Protein AF-A0A7Z8LAJ0-F1 (afdb_monomer)

Sequence (89 aa):
MHRRELLKGLLALPLMLPVAGLLSACAPLVSPRAHDPGNGRPWRCTHCGHLTRSLEDISEHRCPRCGRRRLRNISEEEMTERLARAEAE

pLDDT: mean 78.17, std 17.29, range [43.0, 96.38]

Foldseek 3Di:
DDDDDDDDDPPPPPPPDPPPPDPPCQDDQEHPAQPPCVQAFWKAFPPRGRIDGHVVCCPPCQHSRPRDNRIDTDDPVVSVVSVVVVVVD

Radius of gyration: 25.31 Å; Cα contacts (8 Å, |Δi|>4): 106; chains: 1; bounding box: 63×66×39 Å

Solvent-accessible surface area (backbone atoms only — not comparable to full-atom values): 5699 Å² total; per-residue (Å²): 141,78,85,87,86,78,89,88,77,88,73,79,71,79,81,78,71,81,81,83,73,78,82,73,79,62,49,62,56,61,39,93,47,45,82,45,69,88,52,42,67,41,31,35,21,80,80,81,60,34,32,34,12,54,63,86,56,40,86,71,33,29,27,80,55,78,68,44,75,38,46,40,80,54,51,72,67,60,48,51,57,48,50,58,52,64,73,74,111

Secondary structure (DSSP, 8-state):
-------------------------PPPSB-TTTT-GGG-S-EEETTT--EE--SGGGTTSB-TTT--B-EEE--HHHHHHHHHHHH--

Mean predicted aligned error: 12.85 Å

Structure (mmCIF, N/CA/C/O backbone):
data_AF-A0A7Z8LAJ0-F1
#
_entry.id   AF-A0A7Z8LAJ0-F1
#
loop_
_atom_site.group_PDB
_atom_site.id
_atom_site.type_symbol
_atom_site.label_atom_id
_atom_site.label_alt_id
_atom_site.label_comp_id
_atom_site.label_asym_id
_atom_site.label_entity_id
_atom_site.label_seq_id
_atom_site.pdbx_PDB_ins_code
_atom_site.Cartn_x
_atom_site.Cartn_y
_atom_site.Cartn_z
_atom_site.occupancy
_atom_site.B_iso_or_equiv
_atom_site.auth_seq_id
_atom_site.auth_comp_id
_atom_site.auth_asym_id
_atom_site.auth_atom_id
_atom_site.pdbx_PDB_model_num
ATOM 1 N N . MET A 1 1 ? -53.509 -51.950 -27.123 1.00 43.00 1 MET A N 1
ATOM 2 C CA . MET A 1 1 ? -52.681 -53.139 -26.799 1.00 43.00 1 MET A CA 1
ATOM 3 C C . MET A 1 1 ? -51.565 -53.163 -27.834 1.00 43.00 1 MET A C 1
ATOM 5 O O . MET A 1 1 ? -51.904 -53.138 -29.000 1.00 43.00 1 MET A O 1
ATOM 9 N N . HIS A 1 2 ? -50.286 -52.944 -27.541 1.00 43.06 2 HIS A N 1
ATOM 10 C CA . HIS A 1 2 ? -49.348 -53.680 -26.684 1.00 43.06 2 HIS A CA 1
ATOM 11 C C . HIS A 1 2 ? -48.293 -52.686 -26.144 1.00 43.06 2 HIS A C 1
ATOM 13 O O . HIS A 1 2 ? -47.802 -51.857 -26.895 1.00 43.06 2 HIS A O 1
ATOM 19 N N . ARG A 1 3 ? -48.094 -52.568 -24.822 1.00 45.62 3 ARG A N 1
ATOM 20 C CA . ARG A 1 3 ? -47.044 -53.266 -24.039 1.00 45.62 3 ARG A CA 1
ATOM 21 C C . ARG A 1 3 ? -45.645 -53.061 -24.649 1.00 45.62 3 ARG A C 1
ATOM 23 O O . ARG A 1 3 ? -45.344 -53.647 -25.671 1.00 45.62 3 ARG A O 1
ATOM 30 N N . ARG A 1 4 ? -44.883 -52.103 -24.107 1.00 51.00 4 ARG A N 1
ATOM 31 C CA . ARG A 1 4 ? -43.833 -52.309 -23.080 1.00 51.00 4 ARG A CA 1
ATOM 32 C C . ARG A 1 4 ? -42.557 -52.900 -23.682 1.00 51.00 4 ARG A C 1
ATOM 34 O O . ARG A 1 4 ? -42.458 -54.106 -23.747 1.00 51.00 4 ARG A O 1
ATOM 41 N N . GLU A 1 5 ? -41.578 -52.046 -23.949 1.00 55.12 5 GLU A N 1
ATOM 42 C CA . GLU A 1 5 ? -40.149 -52.387 -23.912 1.00 55.12 5 GLU A CA 1
ATOM 43 C C . GLU A 1 5 ? -39.463 -51.174 -23.249 1.00 55.12 5 GLU A C 1
ATOM 45 O O . GLU A 1 5 ? -39.395 -50.094 -23.825 1.00 55.12 5 GLU A O 1
ATOM 50 N N . LEU A 1 6 ? -39.393 -51.135 -21.917 1.00 57.53 6 LEU A N 1
ATOM 51 C CA . LEU A 1 6 ? -38.295 -51.660 -21.096 1.00 57.53 6 LEU A CA 1
ATOM 52 C C . LEU A 1 6 ? -36.973 -50.910 -21.307 1.00 57.53 6 LEU A C 1
ATOM 54 O O . LEU A 1 6 ? -36.217 -51.168 -22.232 1.00 57.53 6 LEU A O 1
ATOM 58 N N . LEU A 1 7 ? -36.729 -50.003 -20.354 1.00 51.72 7 LEU A N 1
ATOM 59 C CA . LEU A 1 7 ? -35.458 -49.735 -19.680 1.00 51.72 7 LEU A CA 1
ATOM 60 C C . LEU A 1 7 ? -34.172 -50.026 -20.470 1.00 51.72 7 LEU A C 1
ATOM 62 O O . LEU A 1 7 ? -33.777 -51.183 -20.590 1.00 51.72 7 LEU A O 1
ATOM 66 N N . LYS A 1 8 ? -33.405 -48.967 -20.752 1.00 46.22 8 LYS A N 1
ATOM 67 C CA . LYS A 1 8 ? -32.017 -48.795 -20.268 1.00 46.22 8 LYS A CA 1
ATOM 68 C C . LYS A 1 8 ? -31.448 -47.498 -20.830 1.00 46.22 8 LYS A C 1
ATOM 70 O O . LYS A 1 8 ? -31.085 -47.404 -21.992 1.00 46.22 8 LYS A O 1
ATOM 75 N N . GLY A 1 9 ? -31.376 -46.495 -19.971 1.00 46.00 9 GLY A N 1
ATOM 76 C CA . GLY A 1 9 ? -30.794 -45.201 -20.291 1.00 46.00 9 GLY A CA 1
ATOM 77 C C . GLY A 1 9 ? -30.678 -44.367 -19.029 1.00 46.00 9 GLY A C 1
ATOM 78 O O . GLY A 1 9 ? -31.227 -43.276 -18.960 1.00 46.00 9 GLY A O 1
ATOM 79 N N . LEU A 1 10 ? -30.030 -44.930 -18.004 1.00 59.88 10 LEU A N 1
ATOM 80 C CA . LEU A 1 10 ? -29.511 -44.193 -16.853 1.00 59.88 10 LEU A CA 1
ATOM 81 C C . LEU A 1 10 ? -28.449 -43.209 -17.366 1.00 59.88 10 LEU A C 1
ATOM 83 O O . LEU A 1 10 ? -27.251 -43.450 -17.257 1.00 59.88 10 LEU A O 1
ATOM 87 N N . LEU A 1 11 ? -28.892 -42.108 -17.966 1.00 51.66 11 LEU A N 1
ATOM 88 C CA . LEU A 1 11 ? -28.076 -40.916 -18.115 1.00 51.66 11 LEU A CA 1
ATOM 89 C C . LEU A 1 11 ? -28.077 -40.245 -16.745 1.00 51.66 11 LEU A C 1
ATOM 91 O O . LEU A 1 11 ? -28.933 -39.424 -16.424 1.00 51.66 11 LEU A O 1
ATOM 95 N N . ALA A 1 12 ? -27.138 -40.688 -15.910 1.00 55.66 12 ALA A N 1
ATOM 96 C CA . ALA A 1 12 ? -26.706 -39.964 -14.732 1.00 55.66 12 ALA A CA 1
ATOM 97 C C . ALA A 1 12 ? -26.182 -38.605 -15.205 1.00 55.66 12 ALA A C 1
ATOM 99 O O . ALA A 1 12 ? -25.026 -38.466 -15.592 1.00 55.66 12 ALA A O 1
ATOM 100 N N . LEU A 1 13 ? -27.076 -37.621 -15.248 1.00 56.84 13 LEU A N 1
ATOM 101 C CA . LEU A 1 13 ? -26.723 -36.225 -15.421 1.00 56.84 13 LEU A CA 1
ATOM 102 C C . LEU A 1 13 ? -25.973 -35.835 -14.141 1.00 56.84 13 LEU A C 1
ATOM 104 O O . LEU A 1 13 ? -26.595 -35.846 -13.073 1.00 56.84 13 LEU A O 1
ATOM 108 N N . PRO A 1 14 ? -24.658 -35.552 -14.175 1.00 53.69 14 PRO A N 1
ATOM 109 C CA . PRO A 1 14 ? -24.021 -34.996 -13.002 1.00 53.69 14 PRO A CA 1
ATOM 110 C C . PRO A 1 14 ? -24.685 -33.641 -12.775 1.00 53.69 14 PRO A C 1
ATOM 112 O O . PRO A 1 14 ? -24.620 -32.749 -13.623 1.00 53.69 14 PRO A O 1
ATOM 115 N N . LEU A 1 15 ? -25.385 -33.524 -11.648 1.00 57.72 15 LEU A N 1
ATOM 116 C CA . LEU A 1 15 ? -25.854 -32.260 -11.117 1.00 57.72 15 LEU A CA 1
ATOM 117 C C . LEU A 1 15 ? -24.593 -31.406 -10.931 1.00 57.72 15 LEU A C 1
ATOM 119 O O . LEU A 1 15 ? -23.860 -31.570 -9.958 1.00 57.72 15 LEU A O 1
ATOM 123 N N . MET A 1 16 ? -24.281 -30.568 -11.917 1.00 61.47 16 MET A N 1
ATOM 124 C CA . MET A 1 16 ? -23.253 -29.543 -11.805 1.00 61.47 16 MET A CA 1
ATOM 125 C C . MET A 1 16 ? -23.768 -28.550 -10.769 1.00 61.47 16 MET A C 1
ATOM 127 O O . MET A 1 16 ? -24.472 -27.599 -11.103 1.00 61.47 16 MET A O 1
ATOM 131 N N . LEU A 1 17 ? -23.486 -28.822 -9.492 1.00 62.28 17 LEU A N 1
ATOM 132 C CA . LEU A 1 17 ? -23.620 -27.829 -8.441 1.00 62.28 17 LEU A CA 1
ATOM 133 C C . LEU A 1 17 ? -22.772 -26.629 -8.881 1.00 62.28 17 LEU A C 1
ATOM 135 O O . LEU A 1 17 ? -21.561 -26.797 -9.052 1.00 62.28 17 LEU A O 1
ATOM 139 N N . PRO A 1 18 ? -23.342 -25.425 -9.050 1.00 55.78 18 PRO A N 1
ATOM 140 C CA . PRO A 1 18 ? -22.518 -24.242 -9.135 1.00 55.78 18 PRO A CA 1
ATOM 141 C C . PRO A 1 18 ? -21.902 -24.066 -7.748 1.00 55.78 18 PRO A C 1
ATOM 143 O O . PRO A 1 18 ? -22.517 -23.519 -6.835 1.00 55.78 18 PRO A O 1
ATOM 146 N N . VAL A 1 19 ? -20.674 -24.554 -7.574 1.00 59.91 19 VAL A N 1
ATOM 147 C CA . VAL A 1 19 ? -19.812 -24.211 -6.439 1.00 59.91 19 VAL A CA 1
ATOM 148 C C . VAL A 1 19 ? -19.336 -22.768 -6.651 1.00 59.91 19 VAL A C 1
ATOM 150 O O . VAL A 1 19 ? -18.158 -22.485 -6.803 1.00 59.91 19 VAL A O 1
ATOM 153 N N . ALA A 1 20 ? -20.284 -21.836 -6.730 1.00 57.06 20 ALA A N 1
ATOM 154 C CA . ALA A 1 20 ? -20.053 -20.397 -6.770 1.00 57.06 20 ALA A CA 1
ATOM 155 C C . ALA A 1 20 ? -20.200 -19.809 -5.356 1.00 57.06 20 ALA A C 1
ATOM 157 O O . ALA A 1 20 ? -20.698 -18.703 -5.168 1.00 57.06 20 ALA A O 1
ATOM 158 N N . GLY A 1 21 ? -19.816 -20.582 -4.339 1.00 54.16 21 GLY A N 1
ATOM 159 C CA . GLY A 1 21 ? -19.820 -20.171 -2.945 1.00 54.16 21 GLY A CA 1
ATOM 160 C C . GLY A 1 21 ? -18.397 -20.174 -2.404 1.00 54.16 21 GLY A C 1
ATOM 161 O O . GLY A 1 21 ? -17.745 -21.210 -2.438 1.00 54.16 21 GLY A O 1
ATOM 162 N N . LEU A 1 22 ? -17.980 -19.033 -1.841 1.00 53.00 22 LEU A N 1
ATOM 163 C CA . LEU A 1 22 ? -16.799 -18.828 -0.981 1.00 53.00 22 LEU A CA 1
ATOM 164 C C . LEU A 1 22 ? -15.490 -18.338 -1.629 1.00 53.00 22 LEU A C 1
ATOM 166 O O . LEU A 1 22 ? -14.420 -18.553 -1.063 1.00 53.00 22 LEU A O 1
ATOM 170 N N . LEU A 1 23 ? -15.531 -17.544 -2.702 1.00 52.59 23 LEU A N 1
ATOM 171 C CA . LEU A 1 23 ? -14.457 -16.557 -2.888 1.00 52.59 23 LEU A CA 1
ATOM 172 C C . LEU A 1 23 ? -14.719 -15.409 -1.906 1.00 52.59 23 LEU A C 1
ATOM 174 O O . LEU A 1 23 ? -15.351 -14.412 -2.244 1.00 52.59 23 LEU A O 1
ATOM 178 N N . SER A 1 24 ? -14.298 -15.596 -0.649 1.00 52.84 24 SER A N 1
ATOM 179 C CA . SER A 1 24 ? -14.161 -14.500 0.312 1.00 52.84 24 SER A CA 1
ATOM 180 C C . SER A 1 24 ? -13.328 -13.429 -0.381 1.00 52.84 24 SER A C 1
ATOM 182 O O . SER A 1 24 ? -12.151 -13.654 -0.658 1.00 52.84 24 SER A O 1
ATOM 184 N N . ALA A 1 25 ? -13.977 -12.335 -0.782 1.00 56.62 25 ALA A N 1
ATOM 185 C CA . ALA A 1 25 ? -13.383 -11.289 -1.596 1.00 56.62 25 ALA A CA 1
ATOM 186 C C . ALA A 1 25 ? -12.328 -10.547 -0.768 1.00 56.62 25 ALA A C 1
ATOM 188 O O . ALA A 1 25 ? -12.569 -9.472 -0.224 1.00 56.62 25 ALA A O 1
ATOM 189 N N . CYS A 1 26 ? -11.148 -11.148 -0.622 1.00 68.12 26 CYS A N 1
ATOM 190 C CA . CYS A 1 26 ? -9.980 -10.443 -0.145 1.00 68.12 26 CYS A CA 1
ATOM 191 C C . CYS A 1 26 ? -9.741 -9.287 -1.116 1.00 68.12 26 CYS A C 1
ATOM 193 O O . CYS A 1 26 ? -9.591 -9.513 -2.318 1.00 68.12 26 CYS A O 1
ATOM 195 N N . ALA A 1 27 ? -9.704 -8.055 -0.605 1.00 76.38 27 ALA A N 1
ATOM 196 C CA . ALA A 1 27 ? -9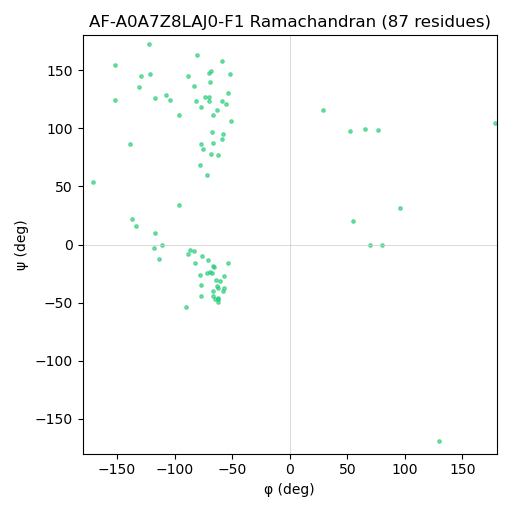.364 -6.898 -1.422 1.00 76.38 27 ALA A CA 1
ATOM 197 C C . ALA A 1 27 ? -8.038 -7.147 -2.178 1.00 76.38 27 ALA A C 1
ATOM 199 O O . ALA A 1 27 ? -7.146 -7.833 -1.649 1.00 76.38 27 ALA A O 1
ATOM 200 N N . PRO A 1 28 ? -7.878 -6.615 -3.402 1.00 85.69 28 PRO A N 1
ATOM 201 C CA . PRO A 1 28 ? -6.683 -6.838 -4.212 1.00 85.69 28 PRO A CA 1
ATOM 202 C C . PRO A 1 28 ? -5.413 -6.355 -3.500 1.00 85.69 28 PRO A C 1
ATOM 204 O O . PRO A 1 28 ? -5.457 -5.562 -2.556 1.00 85.69 28 PRO A O 1
ATOM 207 N N . LEU A 1 29 ? -4.255 -6.887 -3.903 1.00 90.31 29 LEU A N 1
ATOM 208 C CA . LEU A 1 29 ? -2.982 -6.509 -3.282 1.00 90.31 29 LEU A CA 1
ATOM 209 C C . LEU A 1 29 ? -2.671 -5.044 -3.596 1.00 90.31 29 LEU A C 1
ATOM 211 O O . LEU A 1 29 ? -2.264 -4.299 -2.713 1.00 90.31 29 LEU A O 1
ATOM 215 N N . VAL A 1 30 ? -2.956 -4.623 -4.821 1.00 92.81 30 VAL A N 1
ATOM 216 C CA . VAL A 1 30 ? -2.851 -3.240 -5.271 1.00 92.81 30 VAL A CA 1
ATOM 217 C C . VAL A 1 30 ? -4.257 -2.653 -5.343 1.00 92.81 30 VAL A C 1
ATOM 219 O O . VAL A 1 30 ? -5.138 -3.237 -5.974 1.00 92.81 30 VAL A O 1
ATOM 222 N N . SER A 1 31 ? -4.508 -1.536 -4.657 1.00 90.69 31 SER A N 1
ATOM 223 C CA . SER A 1 31 ? -5.793 -0.849 -4.789 1.00 90.69 31 SER A CA 1
ATOM 224 C C . SER A 1 31 ? -5.903 -0.199 -6.177 1.00 90.69 31 SER A C 1
ATOM 226 O O . SER A 1 31 ? -4.899 0.275 -6.703 1.00 90.69 31 SER A O 1
ATOM 228 N N . PRO A 1 32 ? -7.101 -0.096 -6.779 1.00 88.75 32 PRO A N 1
ATOM 229 C CA . PRO A 1 32 ? -7.260 0.534 -8.097 1.00 88.75 32 PRO A CA 1
ATOM 230 C C . PRO A 1 32 ? -6.743 1.979 -8.155 1.00 88.75 32 PRO A C 1
ATOM 232 O O . PRO A 1 32 ? -6.325 2.467 -9.197 1.00 88.75 32 PRO A O 1
ATOM 235 N N . ARG A 1 33 ? -6.743 2.664 -7.007 1.00 88.44 33 ARG A N 1
ATOM 236 C CA . ARG A 1 33 ? -6.282 4.048 -6.857 1.00 88.44 33 ARG A CA 1
ATOM 237 C C . ARG A 1 33 ? -4.781 4.173 -6.593 1.00 88.44 33 ARG A C 1
ATOM 239 O O . ARG A 1 33 ? -4.278 5.287 -6.508 1.00 88.44 33 ARG A O 1
ATOM 246 N N . ALA A 1 34 ? -4.070 3.059 -6.428 1.00 91.50 34 ALA A N 1
ATOM 247 C CA . ALA A 1 34 ? -2.656 3.029 -6.068 1.00 91.50 34 ALA A CA 1
ATOM 248 C C . ALA A 1 34 ? -1.740 3.650 -7.140 1.00 91.50 34 ALA A C 1
ATOM 250 O O . ALA A 1 34 ? -0.710 4.229 -6.793 1.00 91.50 34 ALA A O 1
ATOM 251 N N . HIS A 1 35 ? -2.124 3.557 -8.416 1.00 91.31 35 HIS A N 1
ATOM 252 C CA . HIS A 1 35 ? -1.316 4.033 -9.543 1.00 91.31 35 HIS A CA 1
ATOM 253 C C . HIS A 1 35 ? -1.375 5.551 -9.746 1.00 91.31 35 HIS A C 1
ATOM 255 O O . HIS A 1 35 ? -0.428 6.126 -10.269 1.00 91.31 35 HIS A O 1
ATOM 261 N N . ASP A 1 36 ? -2.456 6.207 -9.324 1.00 90.62 36 ASP A N 1
ATOM 262 C CA . ASP A 1 36 ? -2.657 7.637 -9.563 1.00 90.62 36 ASP A CA 1
ATOM 263 C C . ASP A 1 36 ? -2.198 8.460 -8.343 1.00 90.62 36 ASP A C 1
ATOM 265 O O . ASP A 1 36 ? -2.839 8.401 -7.284 1.00 90.62 36 ASP A O 1
ATOM 269 N N . PRO A 1 37 ? -1.104 9.239 -8.462 1.00 87.88 37 PRO A N 1
ATOM 270 C CA . PRO A 1 37 ? -0.573 10.041 -7.366 1.00 87.88 37 PRO A CA 1
ATOM 271 C C . PRO A 1 37 ? -1.494 11.180 -6.913 1.00 87.88 37 PRO A C 1
ATOM 273 O O . PRO A 1 37 ? -1.373 11.640 -5.778 1.00 87.88 37 PRO A O 1
ATOM 276 N N . GLY A 1 38 ? -2.457 11.595 -7.739 1.00 88.69 38 GLY A N 1
ATOM 277 C CA . GLY A 1 38 ? -3.484 12.572 -7.385 1.00 88.69 38 GLY A CA 1
ATOM 278 C C . GLY A 1 38 ? -4.464 12.076 -6.318 1.00 88.69 38 GLY A C 1
ATOM 279 O O . GLY A 1 38 ? -5.087 12.890 -5.639 1.00 88.69 38 GLY A O 1
ATOM 280 N N . ASN A 1 39 ? -4.556 10.759 -6.094 1.00 87.75 39 ASN A N 1
ATOM 281 C CA . ASN A 1 39 ? -5.440 10.176 -5.077 1.00 87.75 39 ASN A CA 1
ATOM 282 C C . ASN A 1 39 ? -4.929 10.322 -3.637 1.00 87.75 39 ASN A C 1
ATOM 284 O O . ASN A 1 39 ? -5.671 10.027 -2.699 1.00 87.75 39 ASN A O 1
ATOM 288 N N . GLY A 1 40 ? -3.681 10.758 -3.451 1.00 88.94 40 GLY A N 1
ATOM 289 C CA . GLY A 1 40 ? -3.105 11.009 -2.138 1.00 88.94 40 GLY A CA 1
ATOM 290 C C . GLY A 1 40 ? -1.750 10.348 -1.919 1.00 88.94 40 GLY A C 1
ATOM 291 O O . GLY A 1 40 ? -1.088 9.845 -2.832 1.00 88.94 40 GLY A O 1
ATOM 292 N N . ARG A 1 41 ? -1.327 10.375 -0.652 1.00 90.94 41 ARG A N 1
ATOM 293 C CA . ARG A 1 41 ? -0.030 9.844 -0.220 1.00 90.94 41 ARG A CA 1
ATOM 294 C C . ARG A 1 41 ? 0.004 8.317 -0.340 1.00 90.94 41 ARG A C 1
ATOM 296 O O . ARG A 1 41 ? -1.027 7.687 -0.120 1.00 90.94 41 ARG A O 1
ATOM 303 N N . PRO A 1 42 ? 1.165 7.701 -0.600 1.00 93.88 42 PRO A N 1
ATOM 304 C CA . PRO A 1 42 ? 1.260 6.265 -0.777 1.00 93.88 42 PRO A CA 1
ATOM 305 C C . PRO A 1 42 ? 1.368 5.555 0.573 1.00 93.88 42 PRO A C 1
ATOM 307 O O . PRO A 1 42 ? 2.095 5.962 1.485 1.00 93.88 42 PRO A O 1
ATOM 310 N N . TRP A 1 43 ? 0.627 4.464 0.699 1.00 93.44 43 TRP A N 1
ATOM 311 C CA . TRP A 1 43 ? 0.555 3.649 1.899 1.00 93.44 43 TRP A CA 1
ATOM 312 C C . TRP A 1 43 ? 0.787 2.190 1.572 1.00 93.44 43 TRP A C 1
ATOM 314 O O . TRP A 1 43 ? 0.330 1.665 0.556 1.00 93.44 43 TRP A O 1
ATOM 324 N N . ARG A 1 44 ? 1.447 1.512 2.508 1.00 93.38 44 ARG A N 1
ATOM 325 C CA . ARG A 1 44 ? 1.693 0.080 2.445 1.00 93.38 44 ARG A CA 1
ATOM 326 C C . ARG A 1 44 ? 1.319 -0.601 3.743 1.00 93.38 44 ARG A C 1
ATOM 328 O O . ARG A 1 44 ? 1.728 -0.178 4.824 1.00 93.38 44 ARG A O 1
ATOM 335 N N . CYS A 1 45 ? 0.636 -1.735 3.641 1.00 93.00 45 CYS A N 1
ATOM 336 C CA . CYS A 1 45 ? 0.465 -2.629 4.773 1.00 93.00 45 CYS A CA 1
ATOM 337 C C . CYS A 1 45 ? 1.751 -3.428 5.017 1.00 93.00 45 CYS A C 1
ATOM 339 O O . CYS A 1 45 ? 2.152 -4.237 4.181 1.00 93.00 45 CYS A O 1
ATOM 341 N N . THR A 1 46 ? 2.369 -3.274 6.188 1.00 94.00 46 THR A N 1
ATOM 342 C CA . THR A 1 46 ? 3.570 -4.045 6.561 1.00 94.00 46 THR A CA 1
ATOM 343 C C . THR A 1 46 ? 3.283 -5.519 6.839 1.00 94.00 46 THR A C 1
ATOM 345 O O . THR A 1 46 ? 4.215 -6.311 6.894 1.00 94.00 46 THR A O 1
ATOM 348 N N . HIS A 1 47 ? 2.008 -5.898 6.986 1.00 93.31 47 HIS A N 1
ATOM 349 C CA . HIS A 1 47 ? 1.600 -7.284 7.207 1.00 93.31 47 HIS A CA 1
ATOM 350 C C . HIS A 1 47 ? 1.320 -8.050 5.910 1.00 93.31 47 HIS A C 1
ATOM 352 O O . HIS A 1 47 ? 1.853 -9.133 5.719 1.00 93.31 47 HIS A O 1
ATOM 358 N N . CYS A 1 48 ? 0.445 -7.528 5.043 1.00 91.69 48 CYS A N 1
ATOM 359 C CA . CYS A 1 48 ? -0.001 -8.250 3.842 1.00 91.69 48 CYS A CA 1
ATOM 360 C C . CYS A 1 48 ? 0.502 -7.649 2.527 1.00 91.69 48 CYS A C 1
ATOM 362 O O . CYS A 1 48 ? 0.149 -8.153 1.470 1.00 91.69 48 CYS A O 1
ATOM 364 N N . GLY A 1 49 ? 1.267 -6.555 2.578 1.00 92.69 49 GLY A N 1
ATOM 365 C CA . GLY A 1 49 ? 1.817 -5.907 1.389 1.00 92.69 49 GLY A CA 1
ATOM 366 C C . GLY A 1 49 ? 0.851 -5.006 0.622 1.00 92.69 49 GL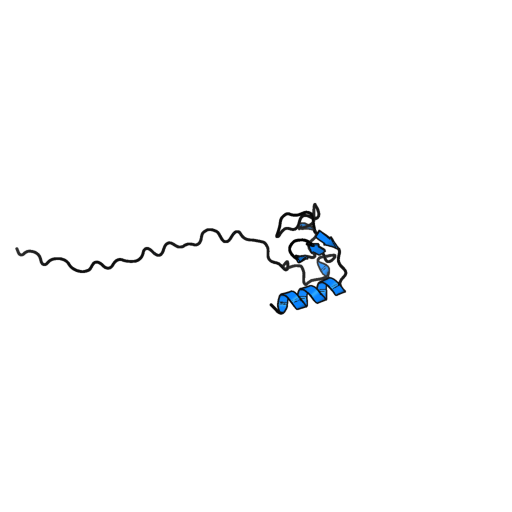Y A C 1
ATOM 367 O O . GLY A 1 49 ? 1.292 -4.402 -0.344 1.00 92.69 49 GLY A O 1
ATOM 368 N N . HIS A 1 50 ? -0.409 -4.869 1.054 1.00 92.81 50 HIS A N 1
ATOM 369 C CA . HIS A 1 50 ? -1.403 -4.062 0.341 1.00 92.81 50 HIS A CA 1
ATOM 370 C C . HIS A 1 50 ? -0.928 -2.626 0.076 1.00 92.81 50 HIS A C 1
ATOM 372 O O . HIS A 1 50 ? -0.484 -1.965 1.021 1.00 92.81 50 HIS A O 1
ATOM 378 N N . LEU A 1 51 ? -1.055 -2.166 -1.170 1.00 93.81 51 LEU A N 1
ATOM 379 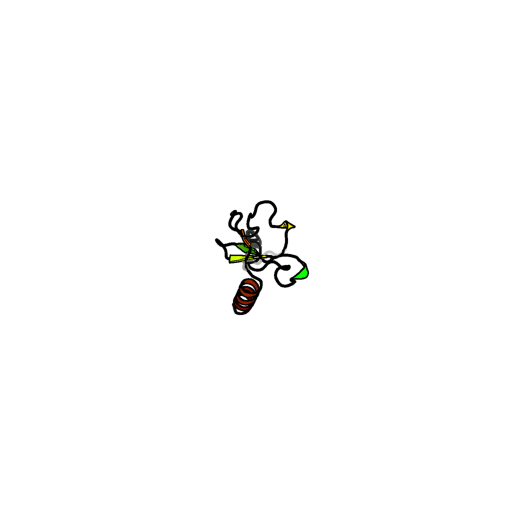C CA . LEU A 1 51 ? -0.663 -0.835 -1.638 1.00 93.81 51 LEU A CA 1
ATOM 380 C C . LEU A 1 51 ? -1.902 0.018 -1.907 1.00 93.81 51 LEU A C 1
ATOM 382 O O . LEU A 1 51 ? -2.796 -0.411 -2.634 1.00 93.81 51 LEU A O 1
ATOM 386 N N . THR A 1 52 ? -1.954 1.226 -1.346 1.00 92.56 52 THR A N 1
ATOM 387 C CA . THR A 1 52 ? -3.067 2.155 -1.584 1.00 92.56 52 THR A CA 1
ATOM 388 C C . THR A 1 52 ? -2.649 3.616 -1.463 1.00 92.56 52 THR A C 1
ATOM 390 O O . THR A 1 52 ? -1.698 3.939 -0.755 1.00 92.56 52 THR A O 1
ATOM 393 N N . ARG A 1 53 ? -3.383 4.503 -2.139 1.00 90.81 53 ARG A N 1
ATOM 394 C CA . ARG A 1 53 ? -3.312 5.967 -1.967 1.00 90.81 53 ARG A CA 1
ATOM 395 C C . ARG A 1 53 ? -4.588 6.580 -1.385 1.00 90.81 53 ARG A C 1
ATOM 397 O O . ARG A 1 53 ? -4.592 7.728 -0.964 1.00 90.81 53 ARG A O 1
ATOM 404 N N . SER A 1 54 ? -5.663 5.799 -1.355 1.00 77.69 54 SER A N 1
ATOM 405 C CA . SER A 1 54 ? -7.005 6.216 -0.954 1.00 77.69 54 SER A CA 1
ATOM 406 C C . SER A 1 54 ? -7.071 6.490 0.545 1.00 77.69 54 SER A C 1
ATOM 408 O O . SER A 1 54 ? -6.781 5.586 1.317 1.00 77.69 54 SER A O 1
ATOM 410 N N . LEU A 1 55 ? -7.484 7.693 0.962 1.00 67.88 55 LEU A N 1
ATOM 411 C CA . LEU A 1 55 ? -7.712 8.039 2.377 1.00 67.88 55 LEU A CA 1
ATOM 412 C C . LEU A 1 55 ? -8.970 7.380 2.961 1.00 67.88 55 LEU A C 1
ATOM 414 O O . L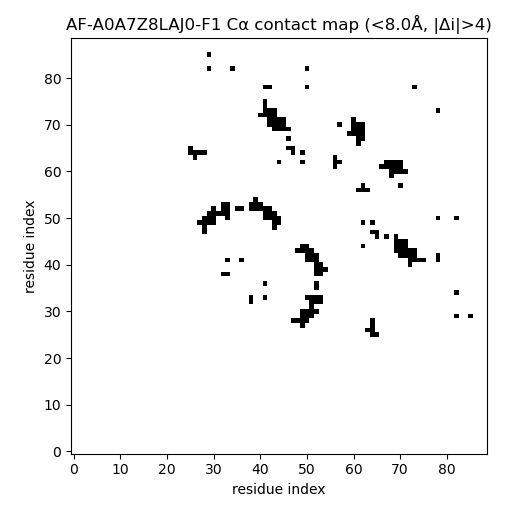EU A 1 55 ? -9.037 7.162 4.171 1.00 67.88 55 LEU A O 1
ATOM 418 N N . GLU A 1 56 ? -9.942 7.039 2.109 1.00 66.75 56 GLU A N 1
ATOM 419 C CA . GLU A 1 56 ? -11.201 6.391 2.506 1.00 66.75 56 GLU A CA 1
ATOM 420 C C . GLU A 1 56 ? -10.939 5.032 3.178 1.00 66.75 56 GLU A C 1
ATOM 422 O O . GLU A 1 56 ? -11.635 4.645 4.114 1.00 66.75 56 GLU A O 1
ATOM 427 N N . ASP A 1 57 ? -9.862 4.357 2.770 1.00 62.44 57 ASP A N 1
ATOM 428 C CA . ASP A 1 57 ? -9.444 3.061 3.303 1.00 62.44 57 ASP A CA 1
ATOM 429 C C . ASP A 1 57 ? -8.620 3.161 4.607 1.00 62.44 57 ASP A C 1
ATOM 431 O O . ASP A 1 57 ? -8.270 2.138 5.193 1.00 62.44 57 ASP A O 1
ATOM 435 N N . ILE A 1 58 ? -8.266 4.371 5.075 1.00 65.38 58 ILE A N 1
ATOM 436 C CA . ILE A 1 58 ? -7.222 4.598 6.104 1.00 65.38 58 ILE A CA 1
ATOM 437 C C . ILE A 1 58 ? -7.790 5.229 7.379 1.00 65.38 58 ILE A C 1
ATOM 439 O O . ILE A 1 58 ? -7.018 5.581 8.267 1.00 65.38 58 ILE A O 1
ATOM 443 N N . SER A 1 59 ? -9.113 5.326 7.547 1.00 66.50 59 SER A N 1
ATOM 444 C CA . SER A 1 59 ? -9.729 6.003 8.708 1.00 66.50 59 SER A CA 1
ATOM 445 C C . SER A 1 59 ? -9.238 5.508 10.087 1.00 66.50 59 SER A C 1
ATOM 447 O O . SER A 1 59 ? -9.364 6.225 11.073 1.00 66.50 59 SER A O 1
ATOM 449 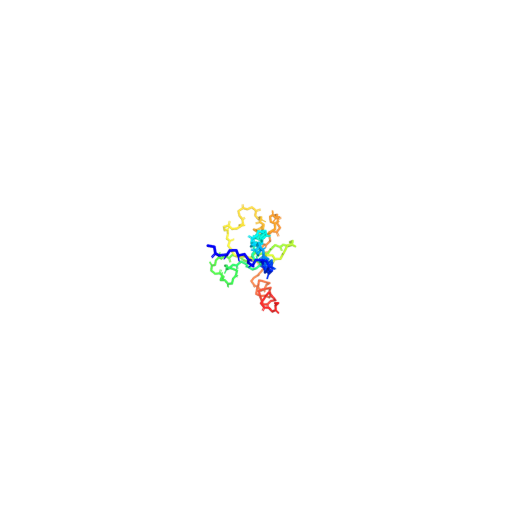N N . GLU A 1 60 ? -8.572 4.345 10.164 1.00 70.88 60 GLU A N 1
ATOM 450 C CA . GLU A 1 60 ? -7.870 3.865 11.364 1.00 70.88 60 GLU A CA 1
ATOM 451 C C . GLU A 1 60 ? -6.480 3.229 11.111 1.00 70.88 60 GLU A C 1
ATOM 453 O O . GLU A 1 60 ? -6.035 2.384 11.896 1.00 70.88 60 GLU A O 1
ATOM 458 N N . HIS A 1 61 ? -5.800 3.526 9.995 1.00 77.12 61 HIS A N 1
ATOM 459 C CA . HIS A 1 61 ? -4.619 2.761 9.526 1.00 77.12 61 HIS A CA 1
ATOM 460 C C . HIS A 1 61 ? -4.878 1.247 9.371 1.00 77.12 61 HIS A C 1
ATOM 462 O O . HIS A 1 61 ? -3.950 0.423 9.362 1.00 77.12 61 HIS A O 1
ATOM 468 N N . ARG A 1 62 ? -6.153 0.866 9.262 1.00 86.94 62 ARG A N 1
ATOM 469 C CA . ARG A 1 62 ? -6.610 -0.506 9.084 1.00 86.94 62 ARG A CA 1
ATOM 470 C C . ARG A 1 62 ? -6.481 -0.881 7.616 1.00 86.94 62 ARG A C 1
ATOM 472 O O . ARG A 1 62 ? -7.044 -0.233 6.755 1.00 86.94 62 ARG A O 1
ATOM 479 N N . CYS A 1 63 ? -5.745 -1.943 7.325 1.00 89.00 63 CYS A N 1
ATOM 480 C CA . CYS A 1 63 ? -5.618 -2.417 5.956 1.00 89.00 63 CYS A CA 1
ATOM 481 C C . CYS A 1 63 ? -6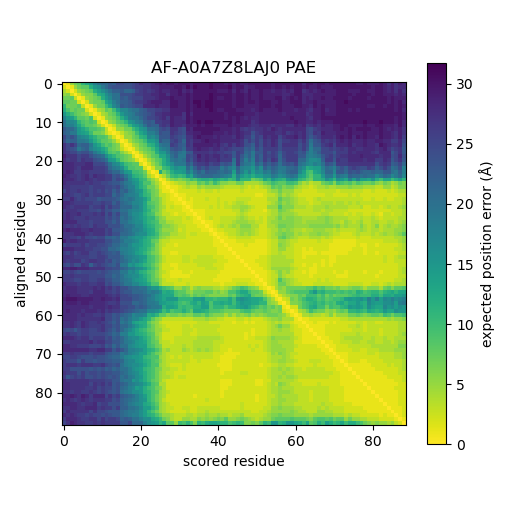.950 -3.021 5.467 1.00 89.00 63 CYS A C 1
ATOM 483 O O . CYS A 1 63 ? -7.429 -3.952 6.118 1.00 89.00 63 CYS A O 1
ATOM 485 N N . PRO A 1 64 ? -7.510 -2.592 4.320 1.00 86.06 64 PRO A N 1
ATOM 486 C CA . PRO A 1 64 ? -8.771 -3.134 3.797 1.00 86.06 64 PRO A CA 1
ATOM 487 C C . PRO A 1 64 ? -8.647 -4.598 3.344 1.00 86.06 64 PRO A C 1
ATOM 489 O O . PRO A 1 64 ? -9.620 -5.342 3.365 1.00 86.06 64 PRO A O 1
ATOM 492 N N . ARG A 1 65 ? -7.433 -5.052 2.997 1.00 87.50 65 ARG A N 1
ATOM 493 C CA . ARG A 1 65 ? -7.163 -6.443 2.601 1.00 87.50 65 ARG A CA 1
ATOM 494 C C . ARG A 1 65 ? -7.096 -7.412 3.779 1.00 87.50 65 ARG A C 1
ATOM 496 O O . ARG A 1 65 ? -7.617 -8.514 3.678 1.00 87.50 65 ARG A O 1
ATOM 503 N N . CYS A 1 66 ? -6.423 -7.047 4.874 1.00 88.81 66 CYS A N 1
ATOM 504 C CA . CYS A 1 66 ? -6.174 -7.974 5.992 1.00 88.81 66 CYS A CA 1
ATOM 505 C C . CYS A 1 66 ? -6.789 -7.557 7.336 1.00 88.81 66 CYS A C 1
ATOM 507 O O . CYS A 1 66 ? -6.615 -8.264 8.326 1.00 88.81 66 CYS A O 1
ATOM 509 N N . GLY A 1 67 ? -7.430 -6.391 7.414 1.00 87.25 67 GLY A N 1
ATOM 510 C CA . GLY A 1 67 ? -8.078 -5.869 8.620 1.00 87.25 67 GLY A CA 1
ATOM 511 C C . GLY A 1 67 ? -7.135 -5.437 9.749 1.00 87.25 67 GLY A C 1
ATOM 512 O O . GLY A 1 67 ? -7.604 -4.984 10.791 1.00 87.25 67 GLY A O 1
ATOM 513 N N . ARG A 1 68 ? -5.809 -5.554 9.585 1.00 89.56 68 ARG A N 1
ATOM 514 C CA . ARG A 1 68 ? -4.831 -5.193 10.627 1.00 89.56 68 ARG A CA 1
ATOM 515 C C . ARG A 1 68 ? -4.442 -3.721 10.546 1.00 89.56 68 ARG A C 1
ATOM 517 O O . ARG A 1 68 ? -4.271 -3.180 9.454 1.00 89.56 68 ARG A O 1
ATOM 524 N N . ARG A 1 69 ? -4.199 -3.098 11.703 1.00 90.44 69 ARG A N 1
ATOM 525 C CA . ARG A 1 69 ? -3.686 -1.721 11.826 1.00 90.44 69 ARG A CA 1
ATOM 526 C C . ARG A 1 69 ? -2.180 -1.661 11.559 1.00 90.44 69 ARG A C 1
ATOM 528 O O . ARG A 1 69 ? -1.368 -1.541 12.469 1.00 90.44 69 ARG A O 1
ATOM 535 N N . ARG A 1 70 ? -1.803 -1.908 10.308 1.00 90.94 70 ARG A N 1
ATOM 536 C CA . ARG A 1 70 ? -0.406 -2.051 9.862 1.00 90.94 70 ARG A CA 1
ATOM 537 C C . ARG A 1 70 ? -0.126 -1.250 8.587 1.00 90.94 70 ARG A C 1
ATOM 539 O O . ARG A 1 70 ? 0.860 -1.533 7.911 1.00 90.94 70 ARG A O 1
ATOM 546 N N . LEU A 1 71 ? -0.992 -0.299 8.224 1.00 90.56 71 LEU A N 1
ATOM 547 C CA . LEU A 1 71 ? -0.706 0.650 7.148 1.00 90.56 71 LEU A CA 1
ATOM 548 C C . LEU A 1 71 ? 0.333 1.667 7.627 1.00 90.56 71 LEU A C 1
ATOM 550 O O . LEU A 1 71 ? 0.153 2.298 8.665 1.00 90.56 71 LEU A O 1
ATOM 554 N N . ARG A 1 72 ? 1.410 1.817 6.857 1.00 92.00 72 ARG A N 1
ATOM 555 C CA . ARG A 1 72 ? 2.420 2.863 7.028 1.00 92.00 72 ARG A CA 1
ATOM 556 C C . ARG A 1 72 ? 2.516 3.696 5.760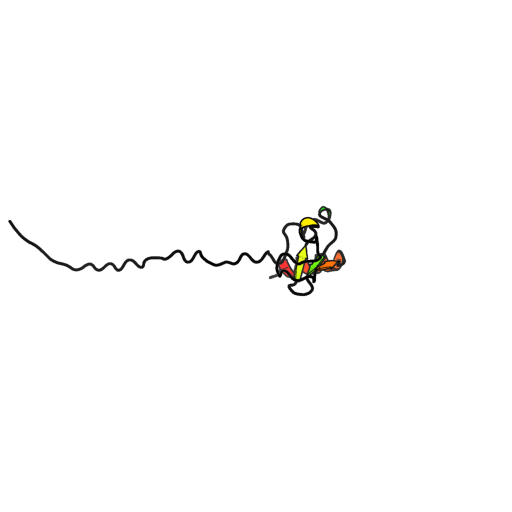 1.00 92.00 72 ARG A C 1
ATOM 558 O O . ARG A 1 72 ? 2.355 3.153 4.665 1.00 92.00 72 ARG A O 1
ATOM 565 N N . ASN A 1 73 ? 2.808 4.979 5.912 1.00 92.69 73 ASN A N 1
ATOM 566 C CA . ASN A 1 73 ? 3.164 5.819 4.782 1.00 92.69 73 ASN A CA 1
ATOM 567 C C . ASN A 1 73 ? 4.543 5.383 4.265 1.00 92.69 73 ASN A C 1
ATOM 569 O O . ASN A 1 73 ? 5.417 5.010 5.053 1.00 92.69 73 ASN A O 1
ATOM 573 N N . ILE A 1 74 ? 4.695 5.360 2.948 1.00 94.44 74 ILE A N 1
ATOM 574 C CA . ILE A 1 74 ? 5.957 5.057 2.270 1.00 94.44 74 ILE A CA 1
ATOM 575 C C . ILE A 1 74 ? 6.335 6.233 1.371 1.00 94.44 74 ILE A C 1
ATOM 577 O O . ILE A 1 74 ? 5.555 7.175 1.236 1.00 94.44 74 ILE A O 1
ATOM 581 N N . SER A 1 75 ? 7.531 6.207 0.792 1.00 95.88 75 SER A N 1
ATOM 582 C CA . SER A 1 75 ? 7.917 7.200 -0.207 1.00 95.88 75 SER A CA 1
ATOM 583 C C . SER A 1 75 ? 7.332 6.855 -1.583 1.00 95.88 75 SER A C 1
ATOM 585 O O . SER A 1 75 ? 6.891 5.726 -1.825 1.00 95.88 75 SER A O 1
ATOM 587 N N . GLU A 1 76 ? 7.310 7.834 -2.485 1.00 94.62 76 GLU A N 1
ATOM 588 C CA . GLU A 1 76 ? 6.856 7.651 -3.870 1.00 94.62 76 GLU A CA 1
ATOM 589 C C . GLU A 1 76 ? 7.753 6.659 -4.628 1.00 94.62 76 GLU A C 1
ATOM 591 O O . GLU A 1 76 ? 7.265 5.842 -5.415 1.00 94.62 76 GLU A O 1
ATOM 596 N N . GLU A 1 77 ? 9.057 6.667 -4.338 1.00 96.12 77 GLU A N 1
ATOM 597 C CA . GLU A 1 77 ? 10.021 5.735 -4.923 1.00 96.12 77 GLU A CA 1
ATOM 598 C C . GLU A 1 77 ? 9.725 4.297 -4.476 1.00 96.12 77 GLU A C 1
ATOM 600 O O . GLU A 1 77 ? 9.630 3.402 -5.317 1.00 96.12 77 GLU A O 1
ATOM 605 N N . GLU A 1 78 ? 9.485 4.074 -3.173 1.00 96.31 78 GLU A N 1
ATOM 606 C CA . GLU A 1 78 ? 9.107 2.745 -2.667 1.00 9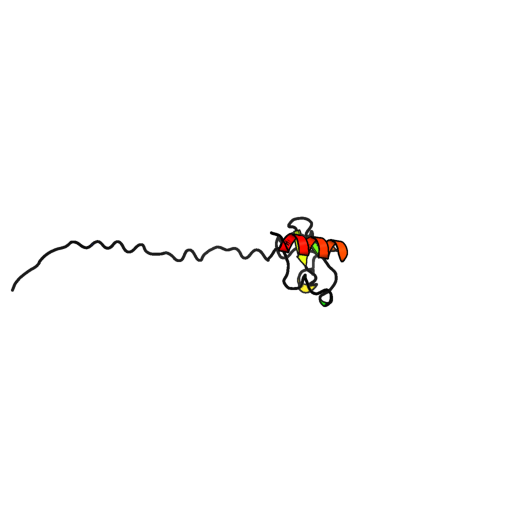6.31 78 GLU A CA 1
ATOM 607 C C . GLU A 1 78 ? 7.770 2.283 -3.270 1.00 96.31 78 GLU A C 1
ATOM 609 O O . GLU A 1 78 ? 7.599 1.099 -3.564 1.00 96.31 78 GLU A O 1
ATOM 614 N N . MET A 1 79 ? 6.808 3.193 -3.458 1.00 95.31 79 MET A N 1
ATOM 615 C CA . MET A 1 79 ? 5.519 2.861 -4.069 1.00 95.31 79 MET A CA 1
ATOM 616 C C . MET A 1 79 ? 5.699 2.372 -5.507 1.00 95.31 79 MET A C 1
ATOM 618 O O . MET A 1 79 ? 5.157 1.331 -5.875 1.00 95.31 79 MET A O 1
ATOM 622 N N . THR A 1 80 ? 6.496 3.098 -6.289 1.00 95.50 80 THR A N 1
ATOM 623 C CA . THR A 1 80 ? 6.770 2.787 -7.696 1.00 95.50 80 THR A CA 1
ATOM 624 C C . THR A 1 80 ? 7.473 1.439 -7.840 1.00 95.50 80 THR A C 1
ATOM 626 O O . THR A 1 80 ? 7.032 0.603 -8.624 1.00 95.50 80 THR A O 1
ATOM 629 N N . GLU A 1 81 ? 8.506 1.174 -7.030 1.00 96.38 81 GLU A N 1
ATOM 630 C CA . GLU A 1 81 ? 9.217 -0.113 -7.044 1.00 96.38 81 GLU A CA 1
ATOM 631 C C . GLU A 1 81 ? 8.269 -1.289 -6.761 1.00 96.38 81 GLU A C 1
ATOM 633 O O . GLU A 1 81 ? 8.354 -2.357 -7.368 1.00 96.38 81 GLU A O 1
ATOM 638 N N . ARG A 1 82 ? 7.338 -1.102 -5.823 1.00 95.50 82 ARG A N 1
ATOM 639 C CA . ARG A 1 82 ? 6.409 -2.158 -5.419 1.00 95.50 82 ARG A CA 1
ATOM 640 C C . ARG A 1 82 ? 5.282 -2.384 -6.412 1.00 95.50 82 ARG A C 1
ATOM 642 O O . ARG A 1 82 ? 4.875 -3.532 -6.557 1.00 95.50 82 ARG A O 1
ATOM 649 N N . LEU A 1 83 ? 4.792 -1.331 -7.062 1.00 94.31 83 LEU A N 1
ATOM 650 C CA . LEU A 1 83 ? 3.844 -1.461 -8.167 1.00 94.31 83 LEU A CA 1
ATOM 651 C C . LEU A 1 83 ? 4.486 -2.237 -9.318 1.00 94.31 83 LEU A C 1
ATOM 653 O O . LEU A 1 83 ? 3.947 -3.266 -9.706 1.00 94.31 83 LEU A O 1
ATOM 657 N N . ALA A 1 84 ? 5.697 -1.847 -9.728 1.00 94.50 84 ALA A N 1
ATOM 658 C CA . ALA A 1 84 ? 6.439 -2.543 -10.777 1.00 94.50 84 ALA A CA 1
ATOM 659 C C . ALA A 1 84 ? 6.666 -4.028 -10.448 1.00 94.50 84 ALA A C 1
ATOM 661 O O . ALA A 1 84 ? 6.584 -4.887 -11.320 1.00 94.50 84 ALA A O 1
ATOM 662 N N . ARG A 1 85 ? 6.920 -4.351 -9.172 1.00 93.19 85 ARG A N 1
ATOM 663 C CA . ARG A 1 85 ? 7.030 -5.743 -8.718 1.00 93.19 85 ARG A CA 1
ATOM 664 C C . ARG A 1 85 ? 5.702 -6.495 -8.807 1.00 93.19 85 ARG A C 1
ATOM 666 O O . ARG A 1 85 ? 5.707 -7.633 -9.247 1.00 93.19 85 ARG A O 1
ATOM 673 N N . ALA A 1 86 ? 4.599 -5.877 -8.387 1.00 89.00 86 ALA A N 1
ATOM 674 C CA . ALA A 1 86 ? 3.275 -6.500 -8.403 1.00 89.00 86 ALA A CA 1
ATOM 675 C C . ALA A 1 86 ? 2.728 -6.718 -9.824 1.00 89.00 86 ALA A C 1
ATOM 677 O O . ALA A 1 86 ? 1.877 -7.576 -10.013 1.00 89.00 86 ALA A O 1
ATOM 678 N N . GLU A 1 87 ? 3.195 -5.942 -10.804 1.00 86.31 87 GLU A N 1
ATOM 679 C CA . GLU A 1 87 ? 2.866 -6.104 -12.228 1.00 86.31 87 GLU A CA 1
ATOM 680 C C . GLU A 1 87 ? 3.719 -7.177 -12.925 1.00 86.31 87 GLU A C 1
ATOM 682 O O . GLU A 1 87 ? 3.379 -7.615 -14.022 1.00 86.31 87 GLU A O 1
ATOM 687 N N . ALA A 1 88 ? 4.831 -7.587 -12.309 1.00 88.62 8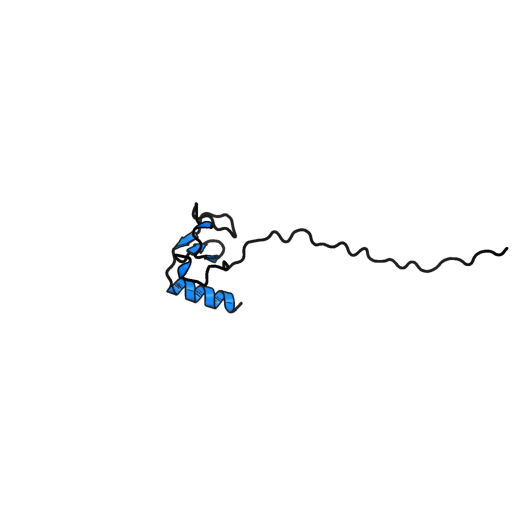8 ALA A N 1
ATOM 688 C CA . ALA A 1 88 ? 5.729 -8.608 -12.842 1.00 88.62 88 ALA A CA 1
ATOM 689 C C . ALA A 1 88 ? 5.351 -10.045 -12.425 1.00 88.62 88 ALA A C 1
ATOM 691 O O . ALA A 1 88 ? 5.971 -10.990 -12.918 1.00 88.62 88 ALA A O 1
ATOM 692 N N . GLU A 1 89 ? 4.385 -10.204 -11.514 1.00 70.38 89 GLU A N 1
ATOM 693 C CA . GLU A 1 89 ? 3.858 -11.486 -11.011 1.00 70.38 89 GLU A CA 1
ATOM 694 C C . GLU A 1 89 ? 2.561 -11.888 -11.731 1.00 70.38 89 GLU A C 1
ATOM 696 O O . GLU A 1 89 ? 2.427 -13.092 -12.050 1.00 70.38 89 GLU A O 1
#

Nearest PDB structures (foldseek):
  4tpu-assembly1_A  TM=7.008E-01  e=6.197E-01  Methanosarcina acetivorans C2A